Protein AF-A0A932USM9-F1 (afdb_monomer_lite)

pLDDT: mean 90.46, std 13.17, range [50.53, 98.0]

Radius of gyration: 17.2 Å; chains: 1; bounding box: 46×21×45 Å

Sequence (72 aa):
MDQETKEQVRTAAQAIEEALQGIFTFLFTLRPTLRNEILQILGHHLEKARGAHERLEAILKGSEAATPTRRG

Secondary structure (DSSP, 8-state):
--HHHHHHHHHHHHHHHHHHHHHHHHHHHS-HHHHHHHHHHHHHHHHHHHHHHHHHHHHHHHHHHT------

Foldseek 3Di:
DDPVVLVVLVVVLVVLVVVLVVVVVVLVVDDPVVSVVCCVVCVVVSVVSVVSSVVSVVVNVVVVVPDDDPDD

Structure (mmCIF, N/CA/C/O backbone):
data_AF-A0A932USM9-F1
#
_entry.id   AF-A0A932USM9-F1
#
loop_
_atom_site.group_PDB
_atom_site.id
_atom_site.type_symbol
_atom_site.label_atom_id
_atom_site.label_alt_id
_atom_site.label_comp_id
_atom_site.label_asym_id
_atom_site.label_entity_id
_atom_site.label_seq_id
_atom_site.pdbx_PDB_ins_code
_atom_site.Cartn_x
_atom_site.Cartn_y
_atom_site.Cartn_z
_atom_site.occupancy
_atom_site.B_iso_or_equiv
_atom_site.auth_seq_id
_atom_site.auth_comp_id
_atom_site.auth_asym_id
_atom_site.auth_atom_id
_atom_site.pdbx_PDB_model_num
ATOM 1 N N . MET A 1 1 ? 13.201 0.069 -19.424 1.00 83.94 1 MET A N 1
ATOM 2 C CA . MET A 1 1 ? 13.213 1.338 -18.665 1.00 83.94 1 MET A CA 1
ATOM 3 C C . MET A 1 1 ? 14.650 1.750 -18.457 1.00 83.94 1 MET A C 1
ATOM 5 O O . MET A 1 1 ? 15.472 0.876 -18.184 1.00 83.94 1 MET A O 1
ATOM 9 N N . ASP A 1 2 ? 14.937 3.038 -18.591 1.00 91.00 2 ASP A N 1
ATOM 10 C CA . ASP A 1 2 ? 16.193 3.628 -18.128 1.00 91.00 2 ASP A CA 1
ATOM 11 C C . ASP A 1 2 ? 16.299 3.607 -16.590 1.00 91.00 2 ASP A C 1
ATOM 13 O O . ASP A 1 2 ? 15.351 3.262 -15.874 1.00 91.00 2 ASP A O 1
ATOM 17 N N . GLN A 1 3 ? 17.495 3.922 -16.093 1.00 90.38 3 GLN A N 1
ATOM 18 C CA . GLN A 1 3 ? 17.819 3.860 -14.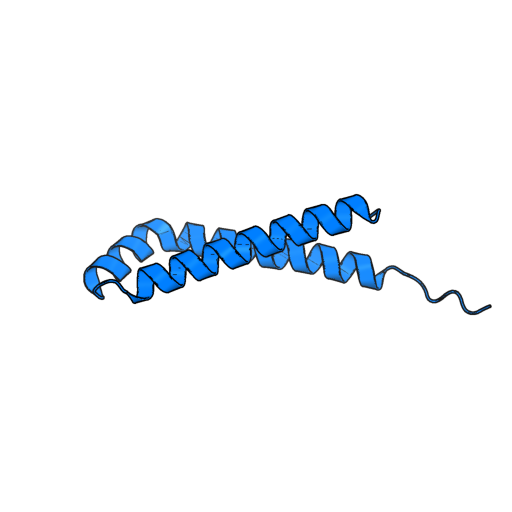671 1.00 90.38 3 GLN A CA 1
ATOM 19 C C . GLN A 1 3 ? 17.084 4.924 -13.847 1.00 90.38 3 GLN A C 1
ATOM 21 O O . GLN A 1 3 ? 16.715 4.652 -12.708 1.00 90.38 3 GLN A O 1
ATOM 26 N N . GLU A 1 4 ? 16.841 6.103 -14.417 1.00 94.06 4 GLU A N 1
ATOM 27 C CA . GLU A 1 4 ? 16.142 7.194 -13.735 1.00 94.06 4 GLU A CA 1
ATOM 28 C C . GLU A 1 4 ? 14.683 6.815 -13.468 1.00 94.06 4 GLU A C 1
ATOM 30 O O . GLU A 1 4 ? 14.208 6.904 -12.338 1.00 94.06 4 GLU A O 1
ATOM 35 N N . THR A 1 5 ? 14.000 6.274 -14.477 1.00 92.69 5 THR A N 1
ATOM 36 C CA . THR A 1 5 ? 12.625 5.785 -14.349 1.00 92.69 5 THR A CA 1
ATOM 37 C C . THR A 1 5 ? 12.542 4.631 -13.348 1.00 92.69 5 THR A C 1
ATOM 39 O O . THR A 1 5 ? 11.598 4.557 -12.564 1.00 92.69 5 THR A O 1
ATOM 42 N N . LYS A 1 6 ? 13.526 3.716 -13.333 1.00 92.81 6 LYS A N 1
ATOM 43 C CA . LYS A 1 6 ? 13.590 2.643 -12.322 1.00 92.81 6 LYS A CA 1
ATOM 44 C C . LYS A 1 6 ? 13.688 3.213 -10.908 1.00 92.81 6 LYS A C 1
ATOM 46 O O . LYS A 1 6 ? 12.982 2.738 -10.023 1.00 92.81 6 LYS A O 1
ATOM 51 N N . GLU A 1 7 ? 14.523 4.226 -10.706 1.00 94.88 7 GLU A N 1
ATOM 52 C CA . GLU A 1 7 ? 14.688 4.845 -9.394 1.00 94.88 7 GLU A CA 1
ATOM 53 C C . GLU A 1 7 ? 13.423 5.586 -8.956 1.00 94.88 7 GLU A C 1
ATOM 55 O O . GLU A 1 7 ? 12.948 5.372 -7.846 1.00 94.88 7 GLU A O 1
ATOM 60 N N . GLN A 1 8 ? 12.790 6.345 -9.852 1.00 95.81 8 GLN A N 1
ATOM 61 C CA . GLN A 1 8 ? 11.515 7.013 -9.568 1.00 95.81 8 GLN A CA 1
ATOM 62 C C . GLN A 1 8 ? 10.410 6.018 -9.184 1.00 95.81 8 GLN A C 1
ATOM 64 O O . GLN A 1 8 ? 9.674 6.245 -8.223 1.00 95.81 8 GLN A O 1
ATOM 69 N N . VAL A 1 9 ? 10.303 4.893 -9.900 1.00 95.12 9 VAL A N 1
ATOM 70 C CA . VAL A 1 9 ? 9.327 3.838 -9.584 1.00 95.12 9 VAL A CA 1
ATOM 71 C C . VAL A 1 9 ? 9.649 3.175 -8.241 1.00 95.12 9 VAL A C 1
ATOM 73 O O . VAL A 1 9 ? 8.729 2.901 -7.473 1.00 95.12 9 VAL A O 1
ATOM 76 N N . ARG A 1 10 ? 10.932 2.961 -7.919 1.00 95.81 10 ARG A N 1
ATOM 77 C CA . ARG A 1 10 ? 11.372 2.435 -6.616 1.00 95.81 10 ARG A CA 1
ATOM 78 C C . ARG A 1 10 ? 11.014 3.384 -5.478 1.00 95.81 10 ARG A C 1
ATOM 80 O O . ARG A 1 10 ? 10.418 2.942 -4.501 1.00 95.81 10 ARG A O 1
ATOM 87 N N . THR A 1 11 ? 11.299 4.677 -5.623 1.00 97.38 11 THR A N 1
ATOM 88 C CA . THR A 1 11 ? 10.918 5.699 -4.641 1.00 97.38 11 THR A CA 1
ATOM 89 C C . THR A 1 11 ? 9.403 5.755 -4.454 1.00 97.38 11 THR A C 1
ATOM 91 O O . THR A 1 11 ? 8.929 5.805 -3.323 1.00 97.38 11 THR A O 1
ATOM 94 N N . ALA A 1 12 ? 8.629 5.700 -5.541 1.00 97.00 12 ALA A N 1
ATOM 95 C CA . ALA A 1 12 ? 7.171 5.697 -5.464 1.00 97.00 12 ALA A CA 1
ATOM 96 C C . ALA A 1 12 ? 6.628 4.450 -4.748 1.00 97.00 12 ALA A C 1
ATOM 98 O O . ALA A 1 12 ? 5.731 4.571 -3.915 1.00 97.00 12 ALA A O 1
ATOM 99 N N . ALA A 1 13 ? 7.176 3.266 -5.040 1.00 97.00 13 ALA A N 1
ATOM 100 C CA . ALA A 1 13 ? 6.798 2.030 -4.362 1.00 97.00 13 ALA A CA 1
ATOM 101 C C . ALA A 1 13 ? 7.092 2.121 -2.856 1.00 97.00 13 ALA A C 1
ATOM 103 O O . ALA A 1 13 ? 6.195 1.925 -2.037 1.00 97.00 13 ALA A O 1
ATOM 104 N N . GLN A 1 14 ? 8.309 2.534 -2.500 1.00 97.38 14 GLN A N 1
ATOM 105 C CA . GLN A 1 14 ? 8.725 2.674 -1.108 1.00 97.38 14 GLN A CA 1
ATOM 106 C C . GLN A 1 14 ? 7.870 3.691 -0.338 1.00 97.38 14 GLN A C 1
ATOM 108 O O . GLN A 1 14 ? 7.444 3.408 0.777 1.00 97.38 14 GLN A O 1
ATOM 113 N N . ALA A 1 15 ? 7.544 4.837 -0.941 1.00 98.00 15 ALA A N 1
ATOM 114 C CA . ALA A 1 15 ? 6.689 5.840 -0.308 1.00 98.00 15 ALA A CA 1
ATOM 115 C C . ALA A 1 15 ? 5.275 5.309 -0.004 1.00 98.00 15 ALA A C 1
ATOM 117 O O . ALA A 1 15 ? 4.692 5.657 1.025 1.00 98.00 15 ALA A O 1
ATOM 118 N N . ILE A 1 16 ? 4.714 4.463 -0.878 1.00 97.38 16 ILE A N 1
ATOM 119 C CA . ILE A 1 16 ? 3.408 3.831 -0.639 1.00 97.38 16 ILE A CA 1
ATOM 120 C C . ILE A 1 16 ? 3.503 2.831 0.516 1.00 97.38 16 ILE A C 1
ATOM 122 O O . ILE A 1 16 ? 2.634 2.841 1.388 1.00 97.38 16 ILE A O 1
ATOM 126 N N . GLU A 1 17 ? 4.545 2.001 0.544 1.00 97.19 17 GLU A N 1
ATOM 127 C CA . GLU A 1 17 ? 4.754 1.014 1.608 1.00 97.19 17 GLU A CA 1
ATOM 128 C C . GLU A 1 17 ? 4.935 1.687 2.977 1.00 97.19 17 GLU A C 1
ATOM 130 O O . GLU A 1 17 ? 4.240 1.343 3.933 1.00 97.19 17 GLU A O 1
ATOM 135 N N . GLU A 1 18 ? 5.786 2.714 3.067 1.00 97.88 18 GLU A N 1
ATOM 136 C CA . GLU A 1 18 ? 6.011 3.474 4.304 1.00 97.88 18 GLU A CA 1
ATOM 137 C C . GLU A 1 18 ? 4.719 4.145 4.802 1.00 97.88 18 GLU A C 1
ATOM 139 O O . GLU A 1 18 ? 4.401 4.100 5.996 1.00 97.88 18 GLU A O 1
ATOM 144 N N . ALA A 1 19 ? 3.925 4.718 3.891 1.00 97.38 19 ALA A N 1
ATOM 145 C CA . ALA A 1 19 ? 2.635 5.310 4.231 1.00 97.38 19 ALA A CA 1
ATOM 146 C C . ALA A 1 19 ? 1.639 4.260 4.749 1.00 97.38 19 ALA A C 1
ATOM 148 O O . ALA A 1 19 ? 0.991 4.478 5.777 1.00 97.38 19 ALA A O 1
ATOM 149 N N . LEU A 1 20 ? 1.527 3.110 4.075 1.00 96.75 20 LEU A N 1
ATOM 150 C CA . LEU A 1 20 ? 0.668 2.005 4.505 1.00 96.75 20 LEU A CA 1
ATOM 151 C C . LEU A 1 20 ? 1.084 1.483 5.881 1.00 96.75 20 LEU A C 1
ATOM 153 O O . LEU A 1 20 ? 0.233 1.326 6.759 1.00 96.75 20 LEU A O 1
ATOM 157 N N . GLN A 1 21 ? 2.382 1.274 6.102 1.00 97.31 21 GLN A N 1
ATOM 158 C CA . GLN A 1 21 ? 2.916 0.819 7.380 1.00 97.31 21 GLN A CA 1
ATOM 159 C C . GLN A 1 21 ? 2.603 1.809 8.509 1.00 97.31 21 GLN A C 1
ATOM 161 O O . GLN A 1 21 ? 2.159 1.395 9.587 1.00 97.31 21 GLN A O 1
ATOM 166 N N . GLY A 1 22 ? 2.780 3.111 8.268 1.00 97.25 22 GLY A N 1
ATOM 167 C CA . GLY A 1 22 ? 2.428 4.161 9.224 1.00 97.25 22 GLY A CA 1
ATOM 168 C C . GLY A 1 22 ? 0.937 4.158 9.566 1.00 97.25 22 GLY A C 1
ATOM 169 O O . GLY A 1 22 ? 0.568 4.199 10.743 1.00 97.25 22 GLY A O 1
ATOM 170 N N . ILE A 1 23 ? 0.073 4.022 8.554 1.00 96.06 23 ILE A N 1
ATOM 171 C CA . ILE A 1 23 ? -1.379 3.946 8.746 1.00 96.06 23 ILE A CA 1
ATOM 172 C C . ILE A 1 23 ? -1.758 2.705 9.557 1.00 96.06 23 ILE A C 1
ATOM 174 O O . ILE A 1 23 ? -2.493 2.828 10.535 1.00 96.06 23 ILE A O 1
ATOM 178 N N . PHE A 1 24 ? -1.257 1.519 9.208 1.00 95.25 24 PHE A N 1
ATOM 179 C CA . PHE A 1 24 ? -1.566 0.302 9.961 1.00 95.25 24 PHE A CA 1
ATOM 180 C C . PHE A 1 24 ? -1.071 0.385 11.402 1.00 95.25 24 PHE A C 1
ATOM 182 O O . PHE A 1 24 ? -1.817 0.047 12.320 1.00 95.25 24 PHE A O 1
ATOM 189 N N . THR A 1 25 ? 0.139 0.907 11.615 1.00 96.75 25 THR A N 1
ATOM 190 C CA . THR A 1 25 ? 0.686 1.145 12.956 1.00 96.75 25 THR A CA 1
ATOM 191 C C . THR A 1 25 ? -0.246 2.041 13.766 1.00 96.75 25 THR A C 1
ATOM 193 O O . THR A 1 25 ? -0.634 1.672 14.873 1.00 96.75 25 THR A O 1
ATOM 196 N N . PHE A 1 26 ? -0.684 3.168 13.196 1.00 95.56 26 PHE A N 1
ATOM 197 C CA . PHE A 1 26 ? -1.651 4.058 13.834 1.00 95.56 26 PHE A CA 1
ATOM 198 C C . PHE A 1 26 ? -2.974 3.345 14.142 1.00 95.56 26 PHE A C 1
ATOM 200 O O . PHE A 1 26 ? -3.439 3.387 15.280 1.00 95.56 26 PHE A O 1
ATOM 207 N N . LEU A 1 27 ? -3.554 2.630 13.175 1.00 95.25 27 LEU A N 1
ATOM 208 C CA . LEU A 1 27 ? -4.807 1.893 13.353 1.00 95.25 27 LEU A CA 1
ATOM 209 C C . LEU A 1 27 ? -4.724 0.861 14.484 1.00 95.25 27 LEU A C 1
ATOM 211 O O . LEU A 1 27 ? -5.701 0.677 15.211 1.00 95.25 27 LEU A O 1
ATOM 215 N N . PHE A 1 28 ? -3.575 0.206 14.670 1.00 93.00 28 PHE A N 1
ATOM 216 C CA . PHE A 1 28 ? -3.372 -0.747 15.763 1.00 93.00 28 PHE A CA 1
ATOM 217 C C . PHE A 1 28 ? -3.324 -0.099 17.151 1.00 93.00 28 PHE A C 1
ATOM 219 O O . PHE A 1 28 ? -3.604 -0.786 18.131 1.00 93.00 28 PHE A O 1
ATOM 226 N N . THR A 1 29 ? -3.051 1.206 17.249 1.00 95.88 29 THR A N 1
ATOM 227 C CA . THR A 1 29 ? -3.127 1.948 18.522 1.00 95.88 29 THR A CA 1
ATOM 228 C C . THR A 1 29 ? -4.558 2.311 18.930 1.00 95.88 29 THR A C 1
ATOM 230 O O . THR A 1 29 ? -4.809 2.667 20.083 1.00 95.88 29 THR A O 1
ATOM 233 N N . LEU A 1 30 ? -5.514 2.225 18.001 1.00 95.75 30 LEU A N 1
ATOM 234 C CA . LEU A 1 30 ? -6.899 2.612 18.241 1.00 95.75 30 LEU A CA 1
ATOM 235 C C . LEU A 1 30 ? -7.690 1.507 18.945 1.00 95.75 30 LEU A C 1
ATOM 237 O O . LEU A 1 30 ? -7.421 0.311 18.813 1.00 95.75 30 LEU A O 1
ATOM 241 N N . ARG A 1 31 ? -8.755 1.916 19.647 1.00 97.19 31 ARG A N 1
ATOM 242 C CA . ARG A 1 31 ? -9.734 0.966 20.190 1.00 97.19 31 ARG A CA 1
ATOM 243 C C . ARG A 1 31 ? -10.386 0.174 19.046 1.00 97.19 31 ARG A C 1
ATOM 245 O O . ARG A 1 31 ? -10.654 0.765 17.996 1.00 97.19 31 ARG A O 1
ATOM 252 N N . PRO A 1 32 ? -10.734 -1.110 19.255 1.00 95.44 32 PRO A N 1
ATOM 253 C CA . PRO A 1 32 ? -11.263 -1.969 18.196 1.00 95.44 32 PRO A CA 1
ATOM 254 C C . PRO A 1 32 ? -12.462 -1.389 17.437 1.00 95.44 32 PRO A C 1
ATOM 256 O O . PRO A 1 32 ? -12.491 -1.473 16.215 1.00 95.44 32 PRO A O 1
ATOM 259 N N . THR A 1 33 ? -13.419 -0.766 18.132 1.00 97.12 33 THR A N 1
ATOM 260 C CA . THR A 1 33 ? -14.621 -0.195 17.503 1.00 97.12 33 THR A CA 1
ATOM 261 C C . THR A 1 33 ? -14.272 0.914 16.512 1.00 97.12 33 THR A C 1
ATOM 263 O O . THR A 1 33 ? -14.642 0.829 15.347 1.00 97.12 33 THR A O 1
ATOM 266 N N . LEU A 1 34 ? -13.466 1.890 16.941 1.00 96.31 34 LEU A N 1
ATOM 267 C CA . LEU A 1 34 ? -13.041 3.008 16.095 1.00 96.31 34 LEU A CA 1
ATOM 268 C C . LEU A 1 34 ? -12.162 2.533 14.931 1.00 96.31 34 LEU A C 1
ATOM 270 O O . LEU A 1 34 ? -12.313 2.993 13.804 1.00 96.31 34 LEU A O 1
ATOM 274 N N . ARG A 1 35 ? -11.266 1.571 15.182 1.00 96.75 35 ARG A N 1
ATOM 275 C CA . ARG A 1 35 ? -10.467 0.943 14.125 1.00 96.75 35 ARG A CA 1
ATOM 276 C C . ARG A 1 35 ? -11.358 0.303 13.060 1.00 96.75 35 ARG A C 1
ATOM 278 O O . ARG A 1 35 ? -11.090 0.470 11.876 1.00 96.75 35 ARG A O 1
ATOM 285 N N . ASN A 1 36 ? -12.399 -0.421 13.468 1.00 96.25 36 ASN A N 1
ATOM 286 C CA . ASN A 1 36 ? -13.314 -1.083 12.542 1.00 96.25 36 ASN A CA 1
ATOM 287 C C . ASN A 1 36 ? -14.118 -0.071 11.720 1.00 96.25 36 ASN A C 1
ATOM 289 O O . ASN A 1 36 ? -14.227 -0.250 10.513 1.00 96.25 36 ASN A O 1
ATOM 293 N N . GLU A 1 37 ? -14.620 0.999 12.338 1.00 97.00 37 GLU A N 1
ATOM 294 C CA . GLU A 1 37 ? -15.313 2.087 11.632 1.00 97.00 37 GLU A CA 1
ATOM 295 C C . GLU A 1 37 ? -14.401 2.749 10.589 1.00 97.00 37 GLU A C 1
ATOM 297 O O . GLU A 1 37 ? -14.787 2.929 9.434 1.00 97.00 37 GLU A O 1
ATOM 302 N N . ILE A 1 38 ? -13.146 3.034 10.954 1.00 96.12 38 ILE A N 1
ATOM 303 C CA . ILE A 1 38 ? -12.166 3.588 10.015 1.00 96.12 38 ILE A CA 1
ATOM 304 C C . ILE A 1 38 ? -11.872 2.596 8.884 1.00 96.12 38 ILE A C 1
ATOM 306 O O . ILE A 1 38 ? -11.839 2.994 7.723 1.00 96.12 38 ILE A O 1
ATOM 310 N N . LEU A 1 39 ? -11.693 1.307 9.187 1.00 95.75 39 LEU A N 1
ATOM 311 C CA . LEU A 1 39 ? -11.467 0.273 8.173 1.00 95.75 39 LEU A CA 1
ATOM 312 C C . LEU A 1 39 ? -12.686 0.051 7.268 1.00 95.75 39 LEU A C 1
ATOM 314 O O . LEU A 1 39 ? -12.504 -0.269 6.098 1.00 95.75 39 LEU A O 1
ATOM 318 N N . GLN A 1 40 ? -13.912 0.257 7.749 1.00 96.75 40 GLN A N 1
ATOM 319 C CA .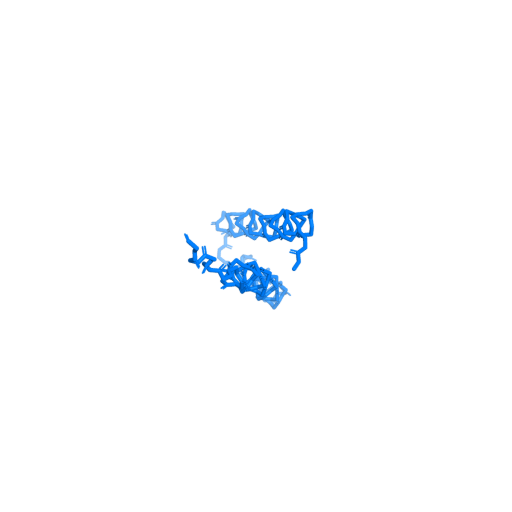 GLN A 1 40 ? -15.107 0.214 6.900 1.00 96.75 40 GLN A CA 1
ATOM 320 C C . GLN A 1 40 ? -15.105 1.331 5.851 1.00 96.75 40 GLN A C 1
ATOM 322 O O . GLN A 1 40 ? -15.537 1.108 4.723 1.00 96.75 40 GLN A O 1
ATOM 327 N N . ILE A 1 41 ? -14.589 2.512 6.200 1.00 95.56 41 ILE A N 1
ATOM 328 C CA . ILE A 1 41 ? -14.526 3.668 5.295 1.00 95.56 41 ILE A CA 1
ATOM 329 C C . ILE A 1 41 ? -13.293 3.585 4.384 1.00 95.56 41 ILE A C 1
ATOM 331 O O . ILE A 1 41 ? -13.379 3.812 3.179 1.00 95.56 41 ILE A O 1
ATOM 335 N N . LEU A 1 42 ? -12.131 3.262 4.955 1.00 95.75 42 LEU A N 1
ATOM 336 C CA . LEU A 1 42 ? -10.835 3.362 4.282 1.00 95.75 42 LEU A CA 1
ATOM 337 C C . LEU A 1 42 ? -10.298 2.030 3.758 1.00 95.75 42 LEU A C 1
ATOM 339 O O . LEU A 1 42 ? -9.364 2.043 2.959 1.00 95.75 42 LEU A O 1
ATOM 343 N N . GLY A 1 43 ? -10.865 0.887 4.149 1.00 94.69 43 GLY A N 1
ATOM 344 C CA . GLY A 1 43 ? -10.318 -0.437 3.836 1.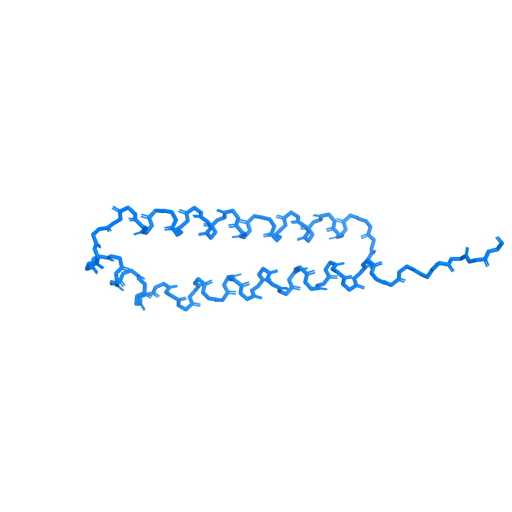00 94.69 43 GLY A CA 1
ATOM 345 C C . GLY A 1 43 ? -10.104 -0.666 2.340 1.00 94.69 43 GLY A C 1
ATOM 346 O O . GLY A 1 43 ? -9.036 -1.109 1.931 1.00 94.69 43 GLY A O 1
ATOM 347 N N . HIS A 1 44 ? -11.063 -0.254 1.504 1.00 96.25 44 HIS A N 1
ATOM 348 C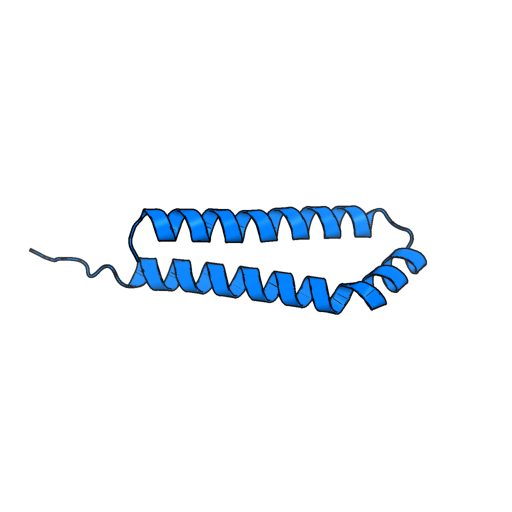 CA . HIS A 1 44 ? -10.930 -0.331 0.042 1.00 96.25 44 HIS A CA 1
ATOM 349 C C . HIS A 1 44 ? -9.798 0.544 -0.514 1.00 96.25 44 HIS A C 1
ATOM 351 O O . HIS A 1 44 ? -9.150 0.189 -1.497 1.00 96.25 44 HIS A O 1
ATOM 357 N N . HIS A 1 45 ? -9.543 1.699 0.100 1.00 96.25 45 HIS A N 1
ATOM 358 C CA . HIS A 1 45 ? -8.455 2.586 -0.307 1.00 96.25 45 HIS A CA 1
ATOM 359 C C . HIS A 1 45 ? -7.090 2.019 0.091 1.00 96.25 45 HIS A C 1
ATOM 361 O O . HIS A 1 45 ? -6.158 2.091 -0.709 1.00 96.25 45 HIS A O 1
ATOM 367 N N . LEU A 1 46 ? -6.992 1.408 1.275 1.00 96.12 46 LEU A N 1
ATOM 368 C CA . LEU A 1 46 ? -5.782 0.716 1.725 1.00 96.12 46 LEU A CA 1
ATOM 369 C C . LEU A 1 46 ? -5.467 -0.484 0.829 1.00 96.12 46 LEU A C 1
ATOM 371 O O . LEU A 1 46 ? -4.328 -0.641 0.399 1.00 96.12 46 LEU A O 1
ATOM 375 N N . GLU A 1 47 ? -6.483 -1.266 0.461 1.00 96.38 47 GLU A N 1
ATOM 376 C CA . GLU A 1 47 ? -6.320 -2.391 -0.462 1.00 96.38 47 GLU A CA 1
ATOM 377 C C . GLU A 1 47 ? -5.890 -1.921 -1.861 1.00 96.38 47 GLU A C 1
ATOM 379 O O . GLU A 1 47 ? -4.979 -2.481 -2.467 1.00 96.38 47 GLU A O 1
ATOM 384 N N . LYS A 1 48 ? -6.478 -0.830 -2.370 1.00 97.50 48 LYS A N 1
ATOM 385 C CA . LYS A 1 48 ? -6.044 -0.218 -3.636 1.00 97.50 48 LYS A CA 1
ATOM 386 C C . LYS A 1 48 ? -4.601 0.274 -3.588 1.00 97.50 48 LYS A C 1
ATOM 388 O O . LYS A 1 48 ? -3.880 0.091 -4.567 1.00 97.50 48 LYS A O 1
ATOM 393 N N . ALA A 1 49 ? -4.193 0.913 -2.494 1.00 97.31 49 ALA A N 1
ATOM 394 C CA . ALA A 1 49 ? -2.828 1.393 -2.314 1.00 97.31 49 ALA A CA 1
ATOM 395 C C . ALA A 1 49 ? -1.838 0.222 -2.266 1.00 97.31 49 ALA A C 1
ATOM 397 O O . ALA A 1 49 ? -0.832 0.250 -2.973 1.00 97.31 49 ALA A O 1
ATOM 398 N N . ARG A 1 50 ? -2.175 -0.852 -1.543 1.00 96.69 50 ARG A N 1
ATOM 399 C CA . ARG A 1 50 ? -1.398 -2.096 -1.534 1.00 96.69 50 ARG A CA 1
ATOM 400 C C . ARG A 1 50 ? -1.276 -2.697 -2.936 1.00 96.69 50 ARG A C 1
ATOM 402 O O . ARG A 1 50 ? -0.174 -2.972 -3.397 1.00 96.69 50 ARG A O 1
ATOM 409 N N . GLY A 1 51 ? -2.386 -2.822 -3.660 1.00 97.44 51 GLY A N 1
ATOM 410 C CA . GLY A 1 51 ? -2.367 -3.323 -5.034 1.00 9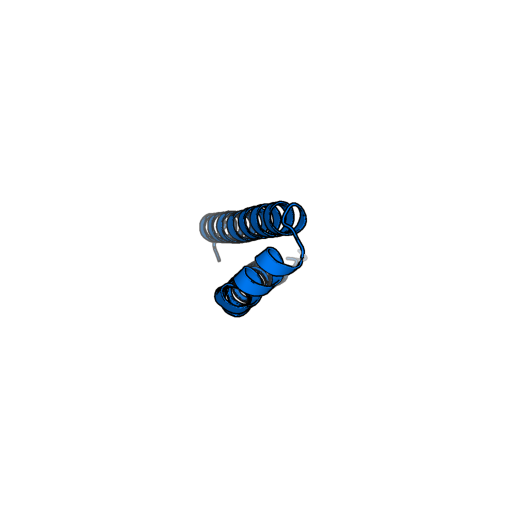7.44 51 GLY A CA 1
ATOM 411 C C . GLY A 1 51 ? -1.571 -2.430 -5.996 1.00 97.44 51 GLY A C 1
ATOM 412 O O . GLY A 1 51 ? -0.993 -2.925 -6.962 1.00 97.44 51 GLY A O 1
ATOM 413 N N . ALA A 1 52 ? -1.510 -1.116 -5.755 1.00 97.19 52 AL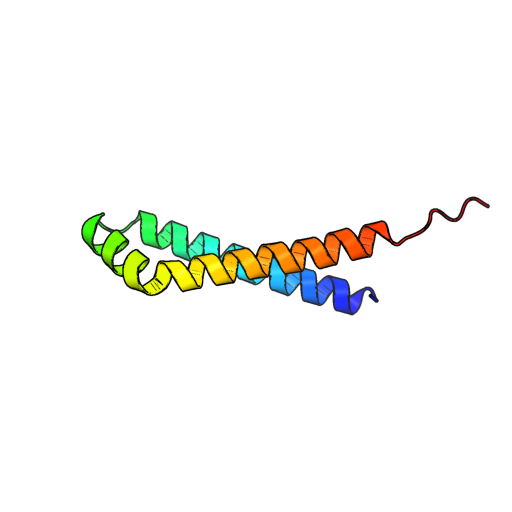A A N 1
ATOM 414 C CA . ALA A 1 52 ? -0.652 -0.211 -6.516 1.00 97.19 52 ALA A CA 1
ATOM 415 C C . ALA A 1 52 ? 0.836 -0.452 -6.210 1.00 97.19 52 ALA A C 1
ATOM 417 O O . ALA A 1 52 ? 1.623 -0.550 -7.151 1.00 97.19 52 ALA A O 1
ATOM 418 N N . HIS A 1 53 ? 1.200 -0.617 -4.934 1.00 97.38 53 HIS A N 1
ATOM 419 C CA . HIS A 1 53 ? 2.556 -0.981 -4.516 1.00 97.38 53 HIS A CA 1
ATOM 420 C C . HIS A 1 53 ? 3.028 -2.279 -5.190 1.00 97.38 53 HIS A C 1
ATOM 422 O O . HIS A 1 53 ? 4.048 -2.285 -5.879 1.00 97.38 53 HIS A O 1
ATOM 428 N N . GLU A 1 54 ? 2.227 -3.344 -5.107 1.00 96.81 54 GLU A N 1
ATOM 429 C CA . GLU A 1 54 ? 2.548 -4.652 -5.696 1.00 96.81 54 GLU A CA 1
ATOM 430 C C . GLU A 1 54 ? 2.760 -4.575 -7.220 1.00 96.81 54 GLU A C 1
ATOM 432 O O . GLU A 1 54 ? 3.650 -5.226 -7.773 1.00 96.81 54 GLU A O 1
ATOM 437 N N . ARG A 1 55 ? 1.986 -3.736 -7.922 1.00 96.62 55 ARG A N 1
ATOM 438 C CA . ARG A 1 55 ? 2.165 -3.506 -9.366 1.00 96.62 55 ARG A CA 1
ATOM 439 C C . ARG A 1 55 ? 3.457 -2.758 -9.678 1.00 96.62 55 ARG A C 1
ATOM 441 O O . ARG A 1 55 ? 4.120 -3.110 -10.652 1.00 96.62 55 ARG A O 1
ATOM 448 N N . LEU A 1 56 ? 3.820 -1.748 -8.886 1.00 95.62 56 LEU A N 1
ATOM 449 C CA . LEU A 1 56 ? 5.083 -1.024 -9.062 1.00 95.62 56 LEU A CA 1
ATOM 450 C C . LEU A 1 56 ? 6.280 -1.948 -8.814 1.00 95.62 56 LEU A C 1
ATOM 452 O O . LEU A 1 56 ? 7.211 -1.965 -9.620 1.00 95.62 56 LEU A O 1
ATOM 456 N N . GLU A 1 57 ? 6.222 -2.792 -7.782 1.00 95.12 57 GLU A N 1
ATOM 457 C CA . GLU A 1 57 ? 7.244 -3.817 -7.562 1.00 95.12 57 GLU A CA 1
ATOM 458 C C . GLU A 1 57 ? 7.347 -4.802 -8.732 1.00 95.12 57 GLU A C 1
ATOM 460 O O . GLU A 1 57 ? 8.450 -5.158 -9.148 1.00 95.12 57 GLU A O 1
ATOM 465 N N . ALA A 1 58 ? 6.214 -5.255 -9.276 1.00 94.38 58 ALA A N 1
ATOM 466 C CA . ALA A 1 58 ? 6.204 -6.164 -10.417 1.00 94.38 58 ALA A CA 1
ATOM 467 C C . ALA A 1 58 ? 6.840 -5.523 -11.662 1.00 94.38 58 ALA A C 1
ATOM 469 O O . ALA A 1 58 ? 7.603 -6.184 -12.370 1.00 94.38 58 ALA A O 1
ATOM 470 N N . ILE A 1 59 ? 6.584 -4.231 -11.900 1.00 93.44 59 ILE A N 1
ATOM 471 C CA . ILE A 1 59 ? 7.225 -3.457 -12.972 1.00 93.44 59 ILE A CA 1
ATOM 472 C C . ILE A 1 59 ? 8.744 -3.415 -12.769 1.00 93.44 59 ILE A C 1
ATOM 474 O O . ILE A 1 59 ? 9.489 -3.666 -13.718 1.00 93.44 59 ILE A O 1
ATOM 478 N N . LEU A 1 60 ? 9.218 -3.155 -11.546 1.00 92.00 60 LEU A N 1
ATOM 479 C CA . LEU A 1 60 ? 10.652 -3.139 -11.232 1.00 92.00 60 LEU A CA 1
ATOM 480 C C . LEU A 1 60 ? 11.301 -4.506 -11.465 1.00 92.00 60 LEU A C 1
ATOM 482 O O . LEU A 1 60 ? 12.274 -4.596 -12.214 1.00 92.00 60 LEU A O 1
ATOM 486 N N . LYS A 1 61 ? 10.715 -5.576 -10.914 1.00 90.75 61 LYS A N 1
ATOM 487 C CA . LYS A 1 61 ? 11.209 -6.957 -11.056 1.00 90.75 61 LYS A CA 1
ATOM 488 C C . LYS A 1 61 ? 11.252 -7.393 -12.525 1.00 90.75 61 LYS A C 1
ATOM 490 O O . LYS A 1 61 ? 12.251 -7.947 -12.983 1.00 90.75 61 LYS A O 1
ATOM 495 N N . GLY A 1 62 ? 10.204 -7.087 -13.295 1.00 87.25 62 GLY A N 1
ATOM 496 C CA . GLY A 1 62 ? 10.156 -7.371 -14.734 1.00 87.25 62 GLY A CA 1
ATOM 497 C C . GLY A 1 62 ? 11.197 -6.586 -15.544 1.00 87.25 62 GLY A C 1
ATOM 498 O O . GLY A 1 62 ? 11.738 -7.092 -16.526 1.00 87.25 62 GLY A O 1
ATOM 499 N N . SER A 1 63 ? 11.527 -5.369 -15.109 1.00 81.81 63 SER A N 1
ATOM 500 C CA . SER A 1 63 ? 12.522 -4.491 -15.739 1.00 81.81 63 SER A CA 1
ATOM 501 C C . SER A 1 63 ? 13.976 -4.869 -15.411 1.00 81.81 63 SER A C 1
ATOM 503 O O . SER A 1 63 ? 14.904 -4.488 -16.132 1.00 81.81 63 SER A O 1
ATOM 505 N N . GLU A 1 64 ? 14.203 -5.613 -14.329 1.00 70.88 64 GLU A N 1
ATOM 506 C CA . GLU A 1 64 ? 15.507 -6.176 -13.957 1.00 70.88 64 GLU A CA 1
ATOM 507 C C . GLU A 1 64 ? 15.775 -7.511 -14.672 1.00 70.88 64 GLU A C 1
ATOM 509 O O . GLU A 1 64 ? 16.878 -7.723 -15.182 1.00 70.88 64 GLU A O 1
ATOM 514 N N . ALA A 1 65 ? 14.746 -8.353 -14.824 1.00 63.56 65 ALA A N 1
ATOM 515 C CA . ALA A 1 65 ? 14.823 -9.642 -15.522 1.00 63.56 65 ALA A CA 1
ATOM 516 C C . ALA A 1 65 ? 15.108 -9.533 -17.036 1.00 63.56 65 ALA A C 1
ATOM 518 O O . ALA A 1 65 ? 15.564 -10.492 -17.653 1.00 63.56 65 ALA A O 1
ATOM 519 N N . ALA A 1 66 ? 14.867 -8.369 -17.644 1.00 59.41 66 ALA A N 1
ATOM 520 C CA . ALA A 1 66 ? 15.051 -8.138 -19.078 1.00 59.41 66 ALA A CA 1
ATOM 521 C C . ALA A 1 66 ? 16.503 -7.826 -19.501 1.00 59.41 66 ALA A C 1
ATOM 523 O O . ALA A 1 66 ? 16.730 -7.521 -20.670 1.00 59.41 66 ALA A O 1
ATOM 524 N N . THR A 1 67 ? 17.486 -7.883 -18.594 1.00 53.09 67 THR A N 1
ATOM 525 C CA . THR A 1 67 ? 18.906 -7.685 -18.944 1.00 53.09 67 THR A CA 1
ATOM 526 C C . THR A 1 67 ? 19.488 -9.018 -19.431 1.00 53.09 67 THR A C 1
ATOM 528 O O . THR A 1 67 ? 19.756 -9.889 -18.600 1.00 53.09 67 THR A O 1
ATOM 531 N N . PRO A 1 68 ? 19.696 -9.244 -20.745 1.00 54.06 68 PRO A N 1
ATOM 532 C CA . PRO A 1 68 ? 20.267 -10.495 -21.204 1.00 54.06 68 PRO A CA 1
ATOM 533 C C . PRO A 1 68 ? 21.744 -10.504 -20.826 1.00 54.06 68 PRO A C 1
ATOM 535 O O . PRO A 1 68 ? 22.500 -9.596 -21.175 1.00 54.06 68 PRO A O 1
ATOM 538 N N . THR A 1 69 ? 22.158 -11.553 -20.121 1.00 56.47 69 THR A N 1
ATOM 539 C CA . THR A 1 69 ? 23.559 -11.916 -19.930 1.00 56.47 69 THR A CA 1
ATOM 540 C C . THR A 1 69 ? 24.245 -11.959 -21.296 1.00 56.47 69 THR A C 1
ATOM 542 O O . THR A 1 69 ? 24.100 -12.923 -22.048 1.00 56.47 69 THR A O 1
ATOM 545 N N . ARG A 1 70 ? 24.989 -10.904 -21.640 1.00 52.44 70 ARG A N 1
ATOM 546 C CA . ARG A 1 70 ? 25.869 -10.891 -22.808 1.00 52.44 70 ARG A CA 1
ATOM 547 C C . ARG A 1 70 ? 27.042 -11.819 -22.490 1.00 52.44 70 ARG A C 1
ATOM 549 O O . ARG A 1 70 ? 28.027 -11.388 -21.904 1.00 52.44 70 ARG A O 1
ATOM 556 N N . ARG A 1 71 ? 26.900 -13.110 -22.808 1.00 50.53 71 ARG A N 1
ATOM 557 C CA . ARG A 1 71 ? 28.038 -14.031 -22.910 1.00 50.53 71 ARG A CA 1
ATOM 558 C C . ARG A 1 71 ? 28.829 -13.630 -24.154 1.00 50.53 71 ARG A C 1
ATOM 560 O O . ARG A 1 71 ? 28.310 -13.743 -25.263 1.00 50.53 71 ARG A O 1
ATOM 567 N N . GLY A 1 72 ? 30.032 -13.120 -23.936 1.00 52.03 72 GLY A N 1
ATOM 568 C CA . GLY A 1 72 ? 31.087 -12.925 -24.923 1.00 52.03 72 GLY A CA 1
ATOM 569 C C . GLY A 1 72 ? 32.379 -13.438 -24.323 1.00 52.03 72 GLY A C 1
ATOM 570 O O . GLY A 1 72 ? 32.562 -13.194 -23.109 1.00 52.03 72 GLY A O 1
#